Protein AF-A0A549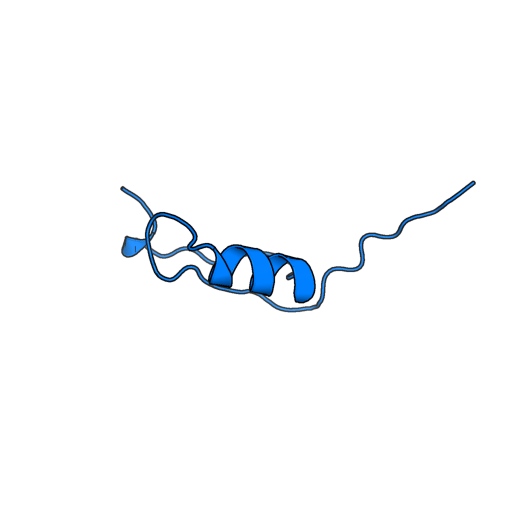T929-F1 (afdb_monomer)

Structure (mmCIF, N/CA/C/O backbone):
data_AF-A0A549T929-F1
#
_entry.id   AF-A0A549T929-F1
#
loop_
_atom_site.group_PDB
_atom_site.id
_atom_site.type_symbol
_atom_site.label_atom_id
_atom_site.label_alt_id
_atom_site.label_comp_id
_atom_site.label_asym_id
_atom_site.label_entity_id
_atom_site.label_seq_id
_atom_site.pdbx_PDB_ins_code
_atom_site.Cartn_x
_atom_sit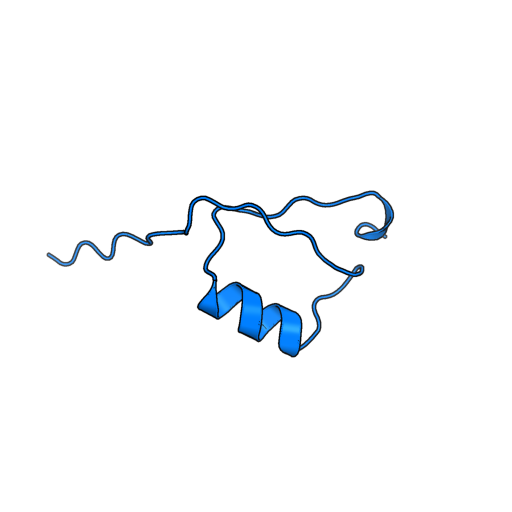e.Cartn_y
_atom_site.Cartn_z
_atom_site.occupancy
_atom_site.B_iso_or_equiv
_atom_site.auth_seq_id
_atom_site.auth_comp_id
_atom_site.auth_asym_id
_atom_site.auth_atom_id
_atom_site.pdbx_PDB_model_num
ATOM 1 N N . MET A 1 1 ? 22.565 -21.508 -5.909 1.00 43.38 1 MET A N 1
ATOM 2 C CA . MET A 1 1 ? 22.104 -20.434 -5.003 1.00 43.38 1 MET A CA 1
ATOM 3 C C . MET A 1 1 ? 21.022 -19.624 -5.708 1.00 43.38 1 MET A C 1
ATOM 5 O O . MET A 1 1 ? 21.306 -19.048 -6.747 1.00 43.38 1 MET A O 1
ATOM 9 N N . ASN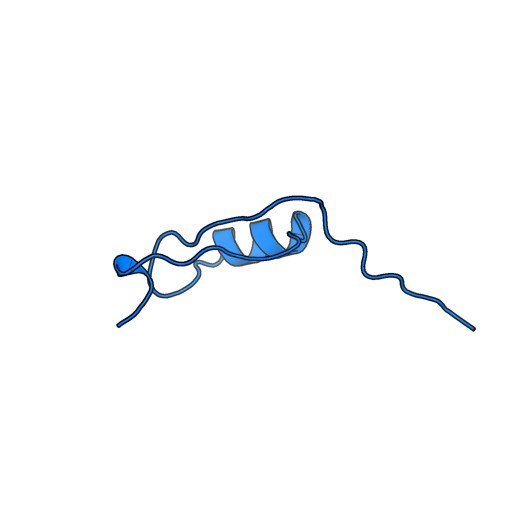 A 1 2 ? 19.796 -19.623 -5.179 1.00 53.53 2 ASN A N 1
ATOM 10 C CA . ASN A 1 2 ? 18.662 -18.849 -5.698 1.00 53.53 2 ASN A CA 1
ATOM 11 C C . ASN A 1 2 ? 18.785 -17.380 -5.272 1.00 53.53 2 ASN A C 1
ATOM 13 O O . ASN A 1 2 ? 18.789 -17.105 -4.075 1.00 53.53 2 ASN A O 1
ATOM 17 N N . GLN A 1 3 ? 18.815 -16.438 -6.215 1.00 55.72 3 GLN A N 1
ATOM 18 C CA . GLN A 1 3 ? 18.511 -15.035 -5.919 1.00 55.72 3 GLN A CA 1
ATOM 19 C C . GLN A 1 3 ? 17.063 -14.762 -6.322 1.00 55.72 3 GLN A C 1
ATOM 21 O O . GLN A 1 3 ? 16.771 -14.395 -7.457 1.00 55.72 3 GLN A O 1
ATOM 26 N N . ALA A 1 4 ? 16.139 -14.967 -5.381 1.00 56.03 4 ALA A N 1
ATOM 27 C CA . ALA A 1 4 ? 14.784 -14.445 -5.492 1.00 56.03 4 ALA A CA 1
ATOM 28 C C . ALA A 1 4 ? 14.856 -12.923 -5.313 1.00 56.03 4 ALA A C 1
ATOM 30 O O . ALA A 1 4 ? 14.680 -12.401 -4.217 1.00 56.03 4 ALA A O 1
ATOM 31 N N . ASN A 1 5 ? 15.195 -12.210 -6.385 1.00 61.75 5 ASN A N 1
ATOM 32 C CA . ASN A 1 5 ? 15.170 -10.758 -6.380 1.00 61.75 5 ASN A CA 1
ATOM 33 C C . ASN A 1 5 ? 13.694 -10.352 -6.275 1.00 61.75 5 ASN A C 1
ATOM 35 O O . ASN A 1 5 ? 12.906 -10.621 -7.188 1.00 61.75 5 ASN A O 1
ATOM 39 N N . THR A 1 6 ? 13.271 -9.809 -5.134 1.00 62.28 6 THR A N 1
ATOM 40 C CA . THR A 1 6 ? 11.883 -9.392 -4.925 1.00 62.28 6 THR A CA 1
ATOM 41 C C . THR A 1 6 ? 11.630 -8.133 -5.750 1.00 62.28 6 THR A C 1
ATOM 43 O O . THR A 1 6 ? 11.662 -7.030 -5.219 1.00 62.28 6 THR A O 1
ATOM 46 N N . GLN A 1 7 ? 11.444 -8.278 -7.064 1.00 80.75 7 GLN A N 1
ATOM 47 C CA . GLN A 1 7 ? 11.186 -7.133 -7.929 1.00 80.75 7 GLN A CA 1
ATOM 48 C C . GLN A 1 7 ? 9.825 -6.533 -7.576 1.00 80.75 7 GLN A C 1
AT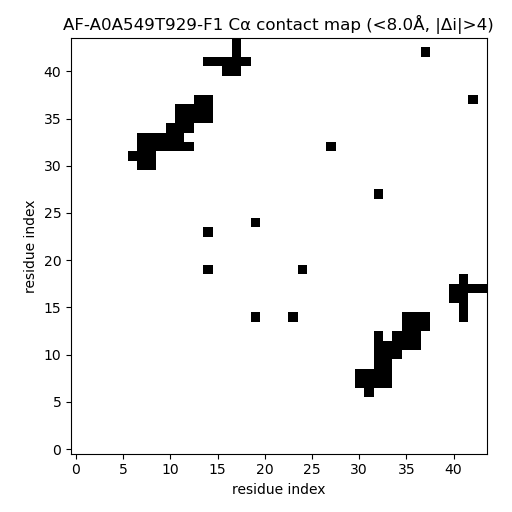OM 50 O O . GLN A 1 7 ? 8.780 -7.076 -7.938 1.00 80.75 7 GLN A O 1
ATOM 55 N N . SER A 1 8 ? 9.858 -5.441 -6.822 1.00 91.31 8 SER A N 1
ATOM 56 C CA . SER A 1 8 ? 8.733 -4.531 -6.681 1.00 91.31 8 SER A CA 1
ATOM 57 C C . SER A 1 8 ? 8.638 -3.654 -7.925 1.00 91.31 8 SER A C 1
ATOM 59 O O . SER A 1 8 ? 9.661 -3.226 -8.466 1.00 91.31 8 SER A O 1
ATOM 61 N N . LYS A 1 9 ? 7.418 -3.367 -8.379 1.00 94.19 9 LYS A N 1
ATOM 62 C CA . LYS A 1 9 ? 7.180 -2.416 -9.470 1.00 94.19 9 LYS A CA 1
ATOM 63 C C . LYS A 1 9 ? 7.556 -1.002 -9.010 1.00 94.19 9 LYS A C 1
ATOM 65 O O . LYS A 1 9 ? 7.401 -0.664 -7.836 1.00 94.19 9 LYS A O 1
ATOM 70 N N . ALA A 1 10 ? 8.011 -0.160 -9.939 1.00 95.88 10 ALA A N 1
ATOM 71 C CA . ALA A 1 10 ? 8.355 1.242 -9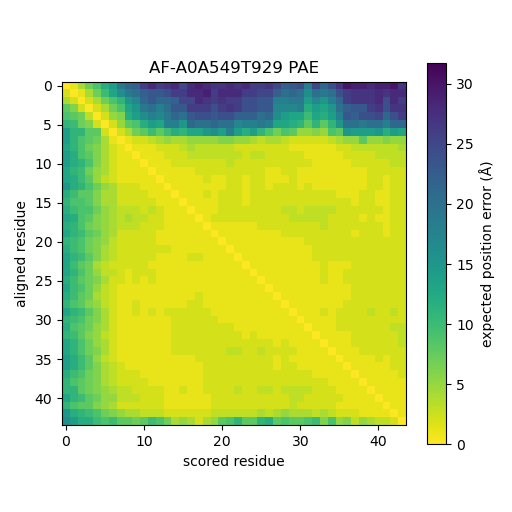.682 1.00 95.88 10 ALA A CA 1
ATOM 72 C C . ALA A 1 10 ? 7.093 2.113 -9.509 1.00 95.88 10 ALA A C 1
ATOM 74 O O . ALA A 1 10 ? 6.782 2.961 -10.343 1.00 95.88 10 ALA A O 1
ATOM 75 N N . MET A 1 11 ? 6.338 1.864 -8.438 1.00 96.31 11 MET A N 1
ATOM 76 C CA . MET A 1 11 ? 5.094 2.560 -8.113 1.00 96.31 11 MET A CA 1
ATOM 77 C C . MET A 1 11 ? 4.876 2.661 -6.602 1.00 96.31 11 MET A C 1
ATOM 79 O O . MET A 1 11 ? 5.303 1.793 -5.836 1.00 96.31 11 MET A O 1
ATOM 83 N N . ILE A 1 12 ? 4.162 3.713 -6.202 1.00 98.00 12 ILE A N 1
ATOM 84 C CA . ILE A 1 12 ? 3.657 3.928 -4.846 1.00 98.00 12 ILE A CA 1
ATOM 85 C C . ILE A 1 12 ? 2.133 3.853 -4.886 1.00 98.00 12 ILE A C 1
ATOM 87 O O . ILE A 1 12 ? 1.511 4.482 -5.741 1.00 98.00 12 ILE A O 1
ATOM 91 N N . LEU A 1 13 ? 1.535 3.113 -3.955 1.00 98.25 13 LEU A N 1
ATOM 92 C CA . LEU A 1 13 ? 0.080 3.018 -3.798 1.00 98.25 13 LEU A CA 1
ATOM 93 C C . LEU A 1 13 ? -0.380 3.676 -2.492 1.00 98.25 13 LEU A C 1
ATOM 95 O O . LEU A 1 13 ? 0.409 3.864 -1.574 1.00 98.25 13 LEU A O 1
ATOM 99 N N . GLY A 1 14 ? -1.654 4.047 -2.395 1.00 98.06 14 GLY A N 1
ATOM 100 C CA . GLY A 1 14 ? -2.253 4.571 -1.162 1.00 98.06 14 GLY A CA 1
ATOM 101 C C . GLY A 1 14 ? -3.370 3.664 -0.660 1.00 98.06 14 GLY A C 1
ATOM 102 O O . GLY A 1 14 ? -3.958 2.936 -1.450 1.00 98.06 14 GLY A O 1
ATOM 103 N N . CYS A 1 15 ? -3.684 3.737 0.635 1.00 97.88 15 CYS A N 1
ATOM 104 C CA . CYS A 1 15 ? -4.771 2.965 1.244 1.00 97.88 15 CYS A CA 1
ATOM 105 C C . CYS A 1 15 ? -6.071 3.781 1.293 1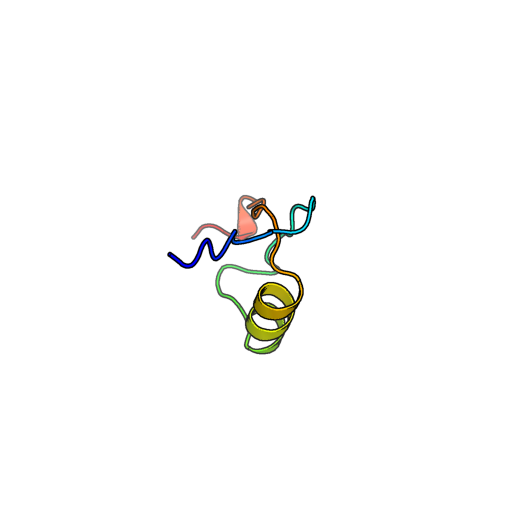.00 97.88 15 CYS A C 1
ATOM 107 O O . CYS A 1 15 ? -6.051 4.993 1.566 1.00 97.88 15 CYS A O 1
ATOM 109 N N . ALA A 1 16 ? -7.212 3.123 1.081 1.00 97.19 16 ALA A N 1
ATOM 110 C CA . ALA A 1 16 ? -8.513 3.789 1.124 1.00 97.19 16 ALA A CA 1
ATOM 111 C C . ALA A 1 16 ? -8.890 4.239 2.550 1.00 97.19 16 ALA A C 1
ATOM 113 O O . ALA A 1 16 ? -9.378 5.356 2.731 1.00 97.19 16 ALA A O 1
ATOM 114 N N . GLY A 1 17 ? -8.602 3.408 3.558 1.00 96.56 17 GLY A N 1
ATOM 115 C CA . GLY A 1 17 ? -8.935 3.657 4.965 1.00 96.56 17 GLY A CA 1
ATOM 116 C C . GLY A 1 17 ? -7.839 3.226 5.943 1.00 96.56 17 GLY A C 1
ATOM 117 O O . GLY A 1 17 ? -6.675 3.081 5.566 1.00 96.56 17 GLY A O 1
ATOM 118 N N . GLN A 1 18 ? -8.211 3.039 7.211 1.00 97.56 18 GLN A N 1
ATOM 119 C CA . GLN A 1 18 ? -7.305 2.628 8.298 1.00 97.56 18 GLN A CA 1
ATOM 120 C C . GLN A 1 18 ? -7.033 1.112 8.327 1.00 97.56 18 GLN A C 1
ATOM 122 O O . GLN A 1 18 ? -6.220 0.626 9.108 1.00 97.56 18 GLN A O 1
ATOM 127 N N . THR A 1 19 ? -7.732 0.326 7.509 1.00 97.19 19 THR A N 1
ATOM 128 C CA . THR A 1 19 ? -7.545 -1.126 7.392 1.00 97.19 19 THR A CA 1
ATOM 129 C C . THR A 1 19 ? -7.737 -1.540 5.944 1.00 97.19 19 THR A C 1
ATOM 131 O O . THR A 1 19 ? -8.578 -0.975 5.251 1.00 97.19 19 THR A O 1
ATOM 134 N N . LEU A 1 20 ? -6.960 -2.528 5.498 1.00 97.75 20 LEU A N 1
ATOM 135 C CA . LEU A 1 20 ? -7.036 -3.030 4.131 1.00 97.75 20 LEU A CA 1
ATOM 136 C C . LEU A 1 20 ? -8.225 -3.970 3.941 1.00 97.75 20 LEU A C 1
ATOM 138 O O . LEU A 1 20 ? -8.355 -4.964 4.674 1.00 97.75 20 LEU A O 1
ATOM 142 N N . SER A 1 21 ? -9.022 -3.706 2.910 1.00 98.00 21 SER A N 1
ATOM 143 C CA . SER A 1 21 ? -10.040 -4.641 2.434 1.00 98.00 21 SER A CA 1
ATOM 144 C C . SER A 1 21 ? -9.403 -5.916 1.853 1.00 98.00 21 SER A C 1
ATOM 146 O O . SER A 1 21 ? -8.189 -6.000 1.639 1.00 98.00 21 SER A O 1
ATOM 1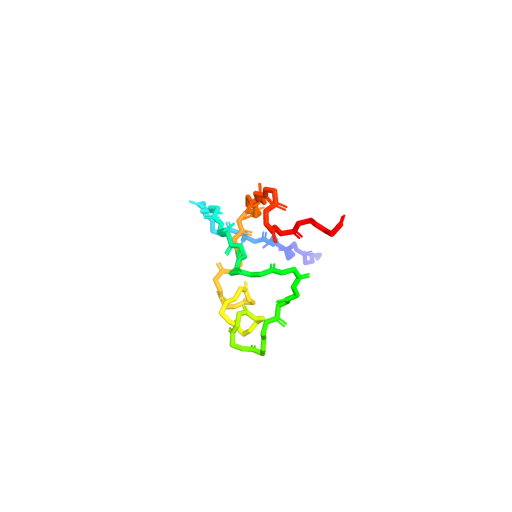48 N N . ALA A 1 22 ? -10.212 -6.952 1.614 1.00 98.50 22 ALA A N 1
ATOM 149 C CA . ALA A 1 22 ? -9.736 -8.161 0.939 1.00 98.50 22 ALA A CA 1
ATOM 150 C C . ALA A 1 22 ? -9.240 -7.856 -0.486 1.00 98.50 22 ALA A C 1
ATOM 152 O O . ALA A 1 22 ? -8.180 -8.343 -0.880 1.00 98.50 22 ALA A O 1
ATOM 153 N N . ASP A 1 23 ? -9.956 -6.989 -1.202 1.00 98.38 23 ASP A N 1
ATOM 154 C CA . ASP A 1 23 ? -9.626 -6.599 -2.572 1.00 98.38 23 ASP A CA 1
ATOM 155 C C . ASP A 1 23 ? -8.334 -5.782 -2.628 1.00 98.38 23 ASP A C 1
ATOM 157 O O . ASP A 1 23 ? -7.472 -6.057 -3.459 1.00 98.38 23 ASP A O 1
ATOM 161 N N . GLU A 1 24 ? -8.133 -4.846 -1.692 1.00 98.25 24 GLU A N 1
ATOM 162 C CA . GLU A 1 24 ? -6.873 -4.100 -1.578 1.00 98.25 24 GLU A CA 1
ATOM 163 C C . GLU A 1 24 ? -5.693 -5.050 -1.331 1.00 98.25 24 GLU A C 1
ATOM 165 O O . GLU A 1 24 ? -4.647 -4.925 -1.963 1.00 98.25 24 GLU A O 1
ATOM 170 N N . LYS A 1 25 ? -5.855 -6.053 -0.458 1.00 98.19 25 LYS A N 1
ATOM 171 C CA . LYS A 1 25 ? -4.803 -7.051 -0.197 1.00 98.19 25 LYS A CA 1
ATOM 172 C C . LYS A 1 25 ? -4.480 -7.898 -1.427 1.00 98.19 25 LYS A C 1
ATOM 174 O O . LYS A 1 25 ? -3.309 -8.228 -1.623 1.00 98.19 25 LYS A O 1
ATOM 179 N N . ALA A 1 26 ? -5.488 -8.300 -2.201 1.00 98.38 26 ALA A N 1
ATOM 180 C CA . ALA A 1 26 ? -5.287 -9.050 -3.440 1.00 98.38 26 ALA A CA 1
ATOM 181 C C . ALA A 1 26 ? -4.552 -8.182 -4.470 1.00 98.38 26 ALA A C 1
ATOM 183 O O . ALA A 1 26 ? -3.468 -8.546 -4.920 1.00 98.38 26 ALA A O 1
ATOM 184 N N . PHE A 1 27 ? -5.061 -6.975 -4.711 1.00 97.56 27 PHE A N 1
ATOM 185 C CA . PHE A 1 27 ? -4.469 -6.013 -5.631 1.00 97.56 27 PHE A CA 1
ATOM 186 C C . PHE A 1 27 ? -3.009 -5.685 -5.280 1.00 97.56 27 PHE A C 1
ATOM 188 O O . PHE A 1 27 ? -2.131 -5.779 -6.131 1.00 97.56 27 PHE A O 1
ATOM 195 N N . TYR A 1 28 ? -2.694 -5.377 -4.018 1.00 97.50 28 TYR A N 1
ATOM 196 C CA . TYR A 1 28 ? -1.319 -5.050 -3.616 1.00 97.50 28 TYR A CA 1
ATOM 197 C C . TYR A 1 28 ? -0.352 -6.231 -3.724 1.00 97.50 28 TYR A C 1
ATOM 199 O O . TYR A 1 28 ? 0.837 -6.028 -3.983 1.00 97.50 28 TYR A O 1
ATOM 207 N N . ARG A 1 29 ? -0.842 -7.460 -3.532 1.00 95.50 29 ARG A N 1
ATOM 208 C CA . ARG A 1 29 ? -0.042 -8.677 -3.714 1.00 95.50 29 ARG A CA 1
ATOM 209 C C . ARG A 1 29 ? 0.335 -8.876 -5.176 1.00 95.50 29 ARG A C 1
ATOM 211 O O . ARG A 1 29 ? 1.484 -9.221 -5.442 1.00 95.50 29 ARG A O 1
ATOM 218 N N . ASP A 1 30 ? -0.607 -8.644 -6.081 1.00 96.50 30 ASP A N 1
ATOM 219 C CA . ASP A 1 30 ? -0.403 -8.816 -7.520 1.00 96.50 30 ASP A CA 1
ATOM 220 C C . ASP A 1 30 ? 0.448 -7.676 -8.097 1.00 96.50 30 ASP A C 1
ATOM 222 O O . ASP A 1 30 ? 1.346 -7.894 -8.917 1.00 96.50 30 ASP A O 1
ATOM 226 N N . GLU A 1 31 ? 0.231 -6.453 -7.610 1.00 96.06 31 GLU A N 1
ATOM 227 C CA . GLU A 1 31 ? 0.952 -5.270 -8.069 1.00 96.06 31 GLU A CA 1
ATOM 228 C C . GLU A 1 31 ? 2.358 -5.135 -7.485 1.00 96.06 31 GLU A C 1
ATOM 230 O O . GLU A 1 31 ? 3.230 -4.583 -8.152 1.00 96.06 31 GLU A O 1
ATOM 235 N N . ARG A 1 32 ? 2.620 -5.668 -6.285 1.00 95.75 32 ARG A N 1
ATOM 236 C CA . ARG A 1 32 ? 3.941 -5.630 -5.629 1.00 95.75 32 ARG A CA 1
ATOM 237 C C . ARG A 1 32 ? 4.571 -4.225 -5.687 1.00 95.75 32 ARG A C 1
ATOM 239 O O . ARG A 1 32 ? 5.642 -4.068 -6.281 1.00 95.75 32 ARG A O 1
ATOM 246 N N . PRO A 1 33 ? 3.920 -3.189 -5.126 1.00 96.62 33 PRO A N 1
ATOM 247 C CA . PRO A 1 33 ? 4.442 -1.829 -5.192 1.00 96.62 33 PRO A CA 1
ATOM 248 C C . PRO A 1 33 ? 5.789 -1.722 -4.468 1.00 96.62 33 PRO A C 1
ATOM 250 O O . PRO A 1 33 ? 6.128 -2.542 -3.608 1.00 96.62 33 PRO A O 1
ATOM 253 N N . TRP A 1 34 ? 6.557 -0.684 -4.790 1.00 96.06 34 TRP A N 1
ATOM 254 C CA . TRP A 1 34 ? 7.784 -0.380 -4.053 1.00 96.06 34 TRP A CA 1
ATOM 255 C C . TRP A 1 34 ? 7.476 0.085 -2.625 1.00 96.06 34 TRP A C 1
ATOM 257 O O . TRP A 1 34 ? 8.224 -0.214 -1.698 1.00 96.06 34 TRP A O 1
ATOM 267 N N . GLY A 1 35 ? 6.337 0.753 -2.435 1.00 96.56 35 GLY A N 1
ATOM 268 C CA . GLY A 1 35 ? 5.862 1.149 -1.118 1.00 96.56 35 GLY A CA 1
ATOM 269 C C . GLY A 1 35 ? 4.463 1.751 -1.135 1.00 96.56 35 GLY A C 1
ATOM 270 O O . GLY A 1 35 ? 3.789 1.796 -2.168 1.00 96.56 35 GLY A O 1
ATOM 271 N N . PHE A 1 36 ? 4.051 2.236 0.035 1.00 97.81 36 PHE A N 1
ATOM 272 C CA . PHE A 1 36 ? 2.772 2.905 0.238 1.00 97.81 36 PHE A CA 1
ATOM 27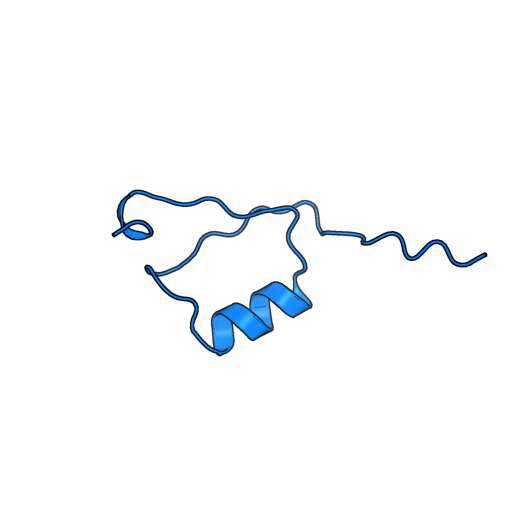3 C C . PHE A 1 36 ? 2.963 4.339 0.720 1.00 97.81 36 PHE A C 1
ATOM 275 O O . PHE A 1 36 ? 3.892 4.624 1.476 1.00 97.81 36 PHE A O 1
ATOM 282 N N . ILE A 1 37 ? 2.051 5.223 0.323 1.00 98.12 37 ILE A N 1
ATOM 283 C CA . ILE A 1 37 ? 1.892 6.556 0.902 1.00 98.12 37 ILE A CA 1
ATOM 284 C C . ILE A 1 37 ? 0.648 6.575 1.791 1.00 98.12 37 ILE A C 1
ATOM 286 O O . ILE A 1 37 ? -0.438 6.166 1.376 1.00 98.12 37 ILE A O 1
ATOM 290 N N . LEU A 1 38 ? 0.811 7.049 3.025 1.00 98.12 38 LEU A N 1
ATOM 291 C CA . LEU A 1 38 ? -0.275 7.197 3.989 1.00 98.12 38 LEU A CA 1
ATOM 292 C C . LEU A 1 38 ? -0.612 8.673 4.184 1.00 98.12 38 LEU A C 1
ATOM 294 O O . LEU A 1 38 ? 0.264 9.537 4.160 1.00 98.12 38 LEU A O 1
ATOM 298 N N . PHE A 1 39 ? -1.891 8.945 4.411 1.00 97.88 39 PHE A N 1
ATOM 299 C CA . PHE A 1 39 ? -2.411 10.257 4.778 1.00 97.88 39 PHE A CA 1
ATOM 300 C C . PHE A 1 39 ? -2.988 10.216 6.192 1.00 97.88 39 PHE A C 1
ATOM 302 O O . PHE A 1 39 ? -3.217 9.142 6.741 1.00 97.88 39 PHE A O 1
ATOM 309 N N . ALA A 1 40 ? -3.308 11.383 6.757 1.00 98.00 40 ALA A N 1
ATOM 310 C CA . ALA A 1 40 ? -3.892 11.485 8.097 1.00 98.00 40 ALA A CA 1
ATOM 311 C C . ALA A 1 40 ? -5.113 10.564 8.299 1.00 98.00 40 ALA A C 1
ATOM 313 O O . ALA A 1 40 ? -5.208 9.903 9.320 1.00 98.00 40 ALA A O 1
ATOM 314 N N . ARG A 1 41 ? -5.993 10.424 7.293 1.00 96.75 41 ARG A N 1
ATOM 315 C CA . ARG A 1 41 ? -7.165 9.521 7.349 1.00 96.75 41 ARG A CA 1
ATOM 316 C C . ARG A 1 41 ? -6.823 8.032 7.508 1.00 96.75 41 ARG A C 1
ATOM 318 O O . ARG A 1 41 ? -7.703 7.237 7.815 1.00 96.75 41 ARG A O 1
ATOM 325 N N . ASN A 1 42 ? -5.586 7.640 7.210 1.00 97.50 42 ASN A N 1
ATOM 326 C CA . ASN A 1 42 ? -5.119 6.260 7.317 1.00 97.50 42 ASN A CA 1
ATOM 327 C C . ASN A 1 42 ? -4.558 5.948 8.715 1.00 97.50 42 ASN A C 1
ATOM 329 O O . ASN A 1 42 ? -4.273 4.786 8.992 1.00 97.50 42 ASN A O 1
ATOM 333 N N . CYS A 1 43 ? -4.427 6.955 9.584 1.00 94.38 43 CYS A N 1
ATOM 334 C CA . CYS A 1 43 ? -3.917 6.837 10.946 1.00 94.38 43 CYS A CA 1
ATOM 335 C C . CYS A 1 43 ? -5.051 7.133 11.938 1.00 94.38 43 CYS A C 1
ATOM 337 O O . CYS A 1 43 ? -5.776 8.110 11.765 1.00 94.38 43 CYS A O 1
ATOM 339 N N . GLY A 1 44 ? -5.252 6.250 12.921 1.00 88.44 44 GLY A N 1
ATOM 340 C CA . GLY A 1 44 ? -6.205 6.455 14.023 1.00 88.44 44 GLY A CA 1
ATOM 341 C C . GLY A 1 44 ? -5.640 7.250 15.180 1.00 88.44 44 GLY A C 1
ATOM 342 O O . GLY A 1 44 ? -4.400 7.399 15.233 1.00 88.44 44 GLY A O 1
#

Organism: NCBI:txid1387186

Sequence (44 aa):
MNQANTQSKAMILGCAGQTLSADEKAFYRDERPWGFILFARNCG

pLDDT: mean 90.78, std 14.54, range [43.38, 98.5]

Radius of gyration: 12.76 Å; Cα contacts (8 Å, |Δi|>4): 43; chains: 1; bounding box: 32×32×24 Å

Secondary structure (DSSP, 8-state):
--------EEEEEE-SSSS--HHHHHHHHHH-EEEEE--GGG--

Nearest PDB structures (foldseek):
  4gnv-assembly1_B  TM=7.516E-01  e=3.922E-01  Burkholderia cenocepac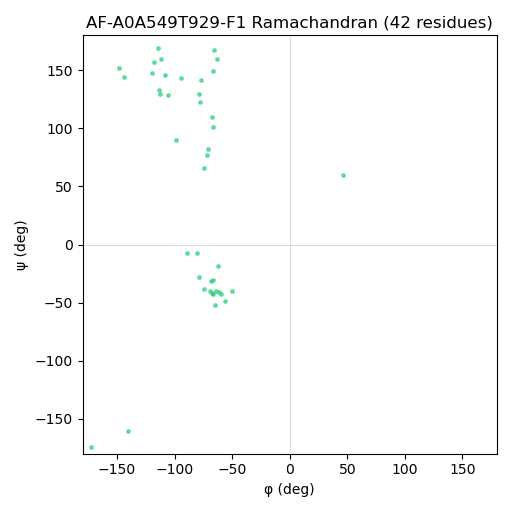ia J2315
  5g6t-assembly2_B  TM=8.694E-01  e=8.403E-01  Pseudomonas aeruginosa PAO1
  6jtk-assembly1_A  TM=8.734E-01  e=1.680E+00  Neisseria gonorrhoeae

Solvent-accessible surface area (backbone atoms only — not comparable to full-atom values): 2937 Å² total; per-residue (Å²): 137,88,79,82,72,82,80,46,40,100,43,72,46,71,69,95,41,71,63,81,50,72,65,54,53,51,51,48,64,77,56,30,49,65,46,73,54,83,55,73,78,41,56,132

Mean predicted aligned error: 5.07 Å

Foldseek 3Di:
DDDPPQDQPADEAEAPALDDDPVNVVVCVVRRHPYYDYDPRNPD